Protein AF-A0A7T5UR48-F1 (afdb_monomer)

Radius of gyration: 39.38 Å; Cα contacts (8 Å, |Δi|>4): 75; chains: 1; bounding box: 78×82×91 Å

Sequence (176 aa):
MDGPKGINWESALEFYLTPDPEGRIPSYQDVADKFGVSKSEVGLRAKNENWLQRRRNLYDLAEETFVENRVELINQTIARHIKTWRTIQDLASNLLNKLDQSFTENGYRSWDVKELTFLAGILKTAIEGERTALGLPNTVSSANIQVPKQEVTLPPELIQEIDRLFEINSRPALVN

pLDDT: mean 80.57, std 14.14, range [37.41, 95.31]

Solvent-accessible surface area (backbone atoms only — not comparable to full-atom values): 10288 Å² total; per-residue (Å²): 140,83,77,83,73,86,76,64,61,65,63,47,48,51,49,47,65,42,58,47,100,86,64,52,68,48,48,59,56,56,46,13,69,75,71,76,49,54,46,67,57,46,50,53,50,34,61,76,70,38,45,68,58,55,44,48,53,51,50,54,50,51,49,52,51,50,51,50,53,48,52,49,52,51,52,55,49,38,53,50,49,37,52,50,24,50,51,51,39,52,53,44,51,54,50,49,53,53,51,52,53,46,35,75,74,70,49,87,54,81,66,53,58,54,52,50,52,51,43,52,50,52,43,51,52,25,51,46,49,32,32,53,58,72,72,42,80,85,66,86,70,80,67,84,75,75,69,75,84,72,80,76,79,71,54,70,68,59,52,52,53,50,52,50,54,49,54,64,70,65,52,73,81,78,88,125

Mean predicted aligned error: 16.23 Å

Nearest PDB structures (foldseek):
  8tsh-assembly1_F  TM=6.747E-01  e=8.344E+00  Caldimonas thermodepolymerans
  4biy-assembly2_C  TM=4.541E-01  e=4.677E+00  Escherichia coli K-12
  4biu-assembly1_D  TM=4.483E-01  e=8.841E+00  Escherichia coli K-12

Foldseek 3Di:
DDDDDDFPVVVLLVQQLDADPVRDHDDLVNSCVVRVHDSVVSVVVCVVVVSVVVSVVVVVVVVVVVVVVVVVVLVVVLVVQLVVLVVQLVVLVVVVVVLVVCCVVPNDDPVSVVSVVVSVVSNLVSVLSNCVSVVHDSDDDPPPPPVPPPPPPDDPVVVVVVVVVVVVVPPPPPDD

Secondary structure (DSSP, 8-state):
--PPP---HHHHHHHHHSPPTT-PPPPHHHHHHHHT--HHHHHHHHHHTTHHHHHHHHHHHHHHHHHHHHHHHHHHHHHHHHHHHHHHHHHHHHHHHHHHHHHHHH---HHHHHHHHHHHHHHHHHHHHHHHHTT--S-----------------HHHHHHHHHHHHHHHS-----

Structure (mmCIF, N/CA/C/O backbone):
data_AF-A0A7T5UR48-F1
#
_entry.id   AF-A0A7T5UR48-F1
#
loop_
_atom_site.group_PDB
_atom_site.id
_atom_site.type_symbol
_atom_site.label_atom_id
_atom_site.label_alt_id
_atom_site.label_comp_id
_atom_site.label_asym_id
_atom_site.label_entity_id
_atom_site.label_seq_id
_atom_site.pdbx_PDB_ins_code
_atom_site.Cartn_x
_atom_site.Cartn_y
_atom_site.Cartn_z
_atom_site.occupancy
_atom_site.B_iso_or_equiv
_atom_site.auth_seq_id
_atom_site.auth_comp_id
_atom_site.auth_asym_id
_atom_site.auth_atom_id
_atom_site.pdbx_PDB_model_num
ATOM 1 N N . MET A 1 1 ? -31.225 -19.777 49.720 1.00 38.78 1 MET A N 1
ATOM 2 C CA . MET A 1 1 ? -30.492 -18.647 49.120 1.00 38.78 1 MET A CA 1
ATOM 3 C C . MET A 1 1 ? -29.161 -19.200 48.674 1.00 38.78 1 MET A C 1
ATOM 5 O O . MET A 1 1 ? -28.299 -19.382 49.518 1.00 38.78 1 MET A O 1
ATOM 9 N N . ASP A 1 2 ? -29.050 -19.575 47.406 1.00 37.41 2 ASP A N 1
ATOM 10 C CA . ASP A 1 2 ? -27.810 -20.114 46.848 1.00 37.41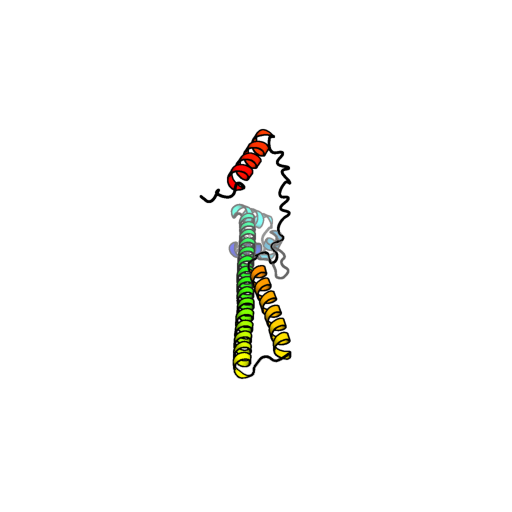 2 ASP A CA 1
ATOM 11 C C . ASP A 1 2 ? -27.372 -19.118 45.771 1.00 37.41 2 ASP A C 1
ATOM 13 O O . ASP A 1 2 ? -28.044 -18.963 44.751 1.00 37.41 2 ASP A O 1
ATOM 17 N N . GLY A 1 3 ? -26.371 -18.298 46.099 1.00 41.09 3 GLY A N 1
ATOM 18 C CA . GLY A 1 3 ? -25.884 -17.227 45.226 1.00 41.09 3 GLY A CA 1
ATOM 19 C C . GLY A 1 3 ? -25.122 -17.802 44.026 1.00 41.09 3 GLY A C 1
ATOM 20 O O . GLY A 1 3 ? -24.530 -18.876 44.154 1.00 41.09 3 GLY A O 1
ATOM 21 N N . PRO A 1 4 ? -25.113 -17.132 42.858 1.00 53.16 4 PRO A N 1
ATOM 22 C CA . PRO A 1 4 ? -24.430 -17.668 41.691 1.00 53.16 4 PRO A CA 1
ATOM 23 C C . PRO A 1 4 ? -22.933 -17.873 41.967 1.00 53.16 4 PRO A C 1
ATOM 25 O O . PRO A 1 4 ? -22.249 -17.003 42.509 1.00 53.16 4 PRO A O 1
ATOM 28 N N . LYS A 1 5 ? -22.450 -19.060 41.581 1.00 58.75 5 LYS A N 1
ATOM 29 C CA . LYS A 1 5 ? -21.043 -19.484 41.576 1.00 58.75 5 LYS A CA 1
ATOM 30 C C . LYS A 1 5 ? -20.167 -18.409 40.924 1.00 58.75 5 LYS A C 1
ATOM 32 O O . LYS A 1 5 ? -20.558 -17.845 39.908 1.00 58.75 5 LYS A O 1
ATOM 37 N N . GLY A 1 6 ? -18.992 -18.161 41.509 1.00 68.12 6 GLY A N 1
ATOM 38 C CA . GLY A 1 6 ? -18.065 -17.092 41.126 1.00 68.12 6 GLY A CA 1
ATOM 39 C C . GLY A 1 6 ? -17.928 -16.913 39.613 1.00 68.12 6 GLY A C 1
ATOM 40 O O . GLY A 1 6 ? -17.368 -17.764 38.926 1.00 68.12 6 GLY A O 1
ATOM 41 N N . ILE A 1 7 ? -18.463 -15.802 39.109 1.00 81.25 7 ILE A N 1
ATOM 42 C CA . ILE A 1 7 ? -18.374 -15.423 37.699 1.00 81.25 7 ILE A CA 1
ATOM 43 C C . ILE A 1 7 ? -16.918 -15.109 37.364 1.00 81.25 7 ILE A C 1
ATOM 45 O O . ILE A 1 7 ? -16.257 -14.349 38.078 1.00 81.25 7 ILE A O 1
ATOM 49 N N . ASN A 1 8 ? -16.433 -15.646 36.244 1.00 89.31 8 ASN A N 1
ATOM 50 C CA . ASN A 1 8 ? -15.173 -15.202 35.664 1.00 89.31 8 ASN A CA 1
ATOM 51 C C . ASN A 1 8 ? -15.397 -13.872 34.925 1.00 89.31 8 ASN A C 1
ATOM 53 O O . ASN A 1 8 ? -15.743 -13.838 33.743 1.00 89.31 8 ASN A O 1
ATOM 57 N N . TRP A 1 9 ? -15.227 -12.772 35.658 1.00 90.50 9 TRP A N 1
ATOM 58 C CA . TRP A 1 9 ? -15.400 -11.414 35.140 1.00 90.50 9 TRP A CA 1
ATOM 59 C C . TRP A 1 9 ? -14.387 -11.038 34.057 1.00 90.50 9 TRP A C 1
ATOM 61 O O . TRP A 1 9 ? -14.688 -10.189 33.223 1.00 90.50 9 TRP A O 1
ATOM 71 N N . GLU A 1 10 ? -13.225 -11.687 34.032 1.00 90.88 10 GLU A N 1
ATOM 72 C CA . GLU A 1 10 ? -12.211 -11.458 33.005 1.00 90.88 10 GLU A CA 1
ATOM 73 C C . GLU A 1 10 ? -12.662 -12.028 31.658 1.00 90.88 10 GLU A C 1
ATOM 75 O O . GLU A 1 10 ? -12.664 -11.313 30.658 1.00 90.88 10 GLU A O 1
ATOM 80 N N . SER A 1 11 ? -13.208 -13.247 31.649 1.00 91.31 11 SER A N 1
ATOM 81 C CA . SER A 1 11 ? -13.850 -13.813 30.454 1.00 91.31 11 SER A CA 1
ATOM 82 C C . SER A 1 11 ? -15.093 -13.026 30.018 1.00 91.31 11 SER A C 1
ATOM 84 O O . SER A 1 11 ? -15.404 -12.964 28.829 1.00 91.31 11 SER A O 1
ATOM 86 N N . ALA A 1 12 ? -15.820 -12.415 30.960 1.00 93.19 12 ALA A N 1
ATOM 87 C CA . ALA A 1 12 ? -16.964 -11.559 30.643 1.00 93.19 12 ALA A CA 1
ATOM 88 C C . ALA A 1 12 ? -16.536 -10.250 29.965 1.00 93.19 12 ALA A C 1
ATOM 90 O O . ALA A 1 12 ? -17.178 -9.821 29.003 1.00 93.19 12 ALA A O 1
ATOM 91 N N . LEU A 1 13 ? -15.435 -9.651 30.427 1.00 93.12 13 LEU A N 1
ATOM 92 C CA . LEU A 1 13 ? -14.818 -8.504 29.773 1.00 93.12 1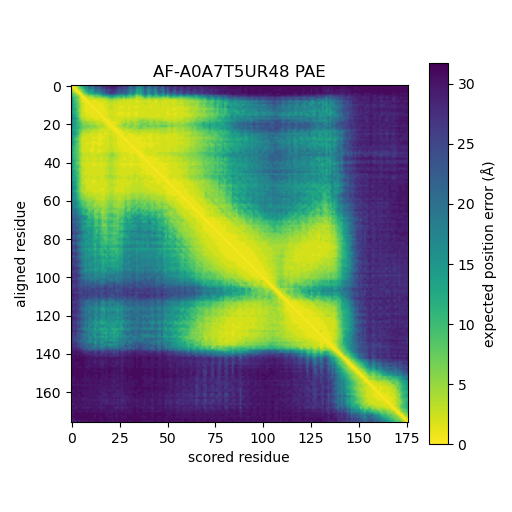3 LEU A CA 1
ATOM 93 C C . LEU A 1 13 ? -14.309 -8.881 28.378 1.00 93.12 13 LEU A C 1
ATOM 95 O O . LEU A 1 13 ? -14.628 -8.189 27.420 1.00 93.12 13 LEU A O 1
ATOM 99 N N . GLU A 1 14 ? -13.564 -9.976 28.243 1.00 92.69 14 GLU A N 1
ATOM 100 C CA . GLU A 1 14 ? -13.051 -10.444 26.950 1.00 92.69 14 GLU A CA 1
ATOM 101 C C . GLU A 1 14 ? -14.187 -10.649 25.941 1.00 92.69 14 GLU A C 1
ATOM 103 O O . GLU A 1 14 ? -14.136 -10.128 24.826 1.00 92.69 14 GLU A O 1
ATOM 108 N N . PHE A 1 15 ? -15.267 -11.314 26.359 1.00 94.00 15 PHE A N 1
ATOM 109 C CA . PHE A 1 15 ? -16.454 -11.465 25.526 1.00 94.00 15 PHE A CA 1
ATOM 110 C C . PHE A 1 15 ? -17.069 -10.113 25.150 1.00 94.00 15 PHE A C 1
ATOM 112 O O . PHE A 1 15 ? -17.394 -9.898 23.990 1.00 94.00 15 PHE A O 1
ATOM 119 N N . TYR A 1 16 ? -17.192 -9.178 26.095 1.00 94.25 16 TYR A N 1
ATOM 120 C CA . TYR A 1 16 ? -17.685 -7.831 25.812 1.00 94.25 16 TYR A CA 1
ATOM 121 C C . TYR A 1 16 ? -16.797 -7.083 24.803 1.00 94.25 16 TYR A C 1
ATOM 123 O O . TYR A 1 16 ? -17.302 -6.284 24.021 1.00 94.25 16 TYR A O 1
ATOM 131 N N . LEU A 1 17 ? -15.485 -7.297 24.798 1.00 92.38 17 LEU A N 1
ATOM 132 C CA . LEU A 1 17 ? -14.562 -6.587 23.907 1.00 92.38 17 LEU A CA 1
ATOM 133 C C . LEU A 1 17 ? -14.412 -7.238 22.526 1.00 92.38 17 LEU A C 1
ATOM 135 O O . LEU A 1 17 ? -13.890 -6.594 21.620 1.00 92.38 17 LEU A O 1
ATOM 139 N N . THR A 1 18 ? -14.884 -8.471 22.350 1.00 90.12 18 THR A N 1
ATOM 140 C CA . THR A 1 18 ? -14.649 -9.256 21.133 1.00 90.12 18 THR A CA 1
ATOM 141 C C . THR A 1 18 ? -15.872 -9.219 20.209 1.00 90.12 18 THR A C 1
ATOM 143 O O . THR A 1 18 ? -16.951 -9.644 20.629 1.00 90.12 18 THR A O 1
ATOM 146 N N . PRO A 1 19 ? -15.741 -8.729 18.960 1.00 87.56 19 PRO A N 1
ATOM 147 C CA . PRO A 1 19 ? -16.797 -8.837 17.958 1.00 87.56 19 PRO A CA 1
ATOM 148 C C . PRO A 1 19 ? -17.107 -10.301 17.637 1.00 87.56 19 PRO A C 1
ATOM 150 O O . PRO A 1 19 ? -16.212 -11.147 17.633 1.00 87.56 19 PRO A O 1
ATOM 153 N N . ASP A 1 20 ? -18.366 -10.604 17.340 1.00 86.31 20 ASP A N 1
ATOM 154 C CA . ASP A 1 20 ? -18.745 -11.919 16.825 1.00 86.31 20 ASP A CA 1
ATOM 155 C C . ASP A 1 20 ? -18.312 -12.099 15.345 1.00 86.31 20 ASP A C 1
ATOM 157 O O . ASP A 1 20 ? -17.800 -11.157 14.729 1.00 86.31 20 ASP A O 1
ATOM 161 N N . PRO A 1 21 ? -18.471 -13.297 14.745 1.00 81.06 21 PRO A N 1
ATOM 162 C CA . PRO A 1 21 ? -18.077 -13.545 13.353 1.00 81.06 21 PRO A CA 1
ATOM 163 C C . PRO A 1 21 ? -18.771 -12.646 12.319 1.00 81.06 21 PRO A C 1
ATOM 165 O O . PRO A 1 21 ? -18.288 -12.518 11.196 1.00 81.06 21 PRO A O 1
ATOM 168 N N . GLU A 1 22 ? -19.895 -12.031 12.686 1.00 84.31 22 GLU A N 1
ATOM 169 C CA . GLU A 1 22 ? -20.673 -11.111 11.854 1.00 84.31 22 GLU A CA 1
ATOM 170 C C . GLU A 1 22 ? -20.273 -9.643 12.106 1.00 84.31 22 GLU A C 1
ATOM 172 O O . GLU A 1 22 ? -20.807 -8.725 11.483 1.00 84.31 22 GLU A O 1
ATOM 177 N N . GLY A 1 23 ? -19.301 -9.410 12.995 1.00 79.75 23 GLY A N 1
ATOM 178 C CA . GLY A 1 23 ? -18.784 -8.094 13.356 1.00 79.75 23 GLY A CA 1
ATOM 179 C C . GLY A 1 23 ? -19.659 -7.337 14.354 1.00 79.75 23 GLY A C 1
ATOM 180 O O . GLY A 1 23 ? -19.398 -6.161 14.626 1.00 79.75 23 GLY A O 1
ATOM 181 N N . ARG A 1 24 ? -20.691 -7.968 14.927 1.00 89.31 24 ARG A N 1
ATOM 182 C CA . ARG A 1 24 ? -21.530 -7.339 15.946 1.00 89.31 24 ARG A CA 1
ATOM 183 C C . ARG A 1 24 ? -20.792 -7.327 17.281 1.00 89.31 24 ARG A C 1
ATOM 185 O O . ARG A 1 24 ? -20.187 -8.299 17.727 1.00 89.31 24 ARG A O 1
ATOM 192 N N . ILE A 1 25 ? -20.891 -6.183 17.949 1.00 88.81 25 ILE A N 1
ATOM 193 C CA . ILE A 1 25 ? -20.284 -5.954 19.255 1.00 88.81 25 ILE A CA 1
ATOM 194 C C . ILE A 1 25 ? -21.277 -6.378 20.349 1.00 88.81 25 ILE A C 1
ATOM 196 O O . ILE A 1 25 ? -22.404 -5.865 20.367 1.00 88.81 25 ILE A O 1
ATOM 200 N N . PRO A 1 26 ? -20.883 -7.247 21.296 1.00 93.25 26 PRO A N 1
ATOM 201 C CA . PRO A 1 26 ? -21.763 -7.670 22.380 1.00 93.25 26 PRO A CA 1
ATOM 202 C C . PRO A 1 26 ? -22.202 -6.508 23.280 1.00 93.25 26 PRO A C 1
ATOM 204 O O . PRO A 1 26 ? -21.432 -5.612 23.632 1.00 93.25 26 PRO A O 1
ATOM 207 N N . SER A 1 27 ? -23.465 -6.509 23.685 1.00 94.31 27 SER A N 1
ATOM 208 C CA . SER A 1 27 ? -24.020 -5.569 24.658 1.00 94.31 27 SER A CA 1
ATOM 209 C C . SER A 1 27 ? -23.879 -6.103 26.088 1.00 94.31 27 SER A C 1
ATOM 211 O O . SER A 1 27 ? -23.601 -7.279 26.308 1.00 94.31 27 SER A O 1
ATOM 213 N N . TYR A 1 28 ? -24.141 -5.266 27.099 1.00 95.19 28 TYR A N 1
ATOM 214 C CA . TYR A 1 28 ? -24.231 -5.750 28.485 1.00 95.19 28 TYR A CA 1
ATOM 215 C C . TYR A 1 28 ? -25.336 -6.794 28.687 1.00 95.19 28 TYR A C 1
ATOM 217 O O . TYR A 1 28 ? -25.230 -7.598 29.607 1.00 95.19 28 TYR A O 1
ATOM 225 N N . GLN A 1 29 ? -26.382 -6.783 27.850 1.00 95.19 29 GLN A N 1
ATOM 226 C CA . GLN A 1 29 ? -27.411 -7.820 27.890 1.00 95.19 29 GLN A CA 1
ATOM 227 C C . GLN A 1 29 ? -26.849 -9.150 27.383 1.00 95.19 29 GLN A C 1
ATOM 229 O O . GLN A 1 29 ? -27.002 -10.158 28.055 1.00 95.19 29 GLN A O 1
ATOM 234 N N . ASP A 1 30 ? -26.102 -9.129 26.279 1.00 94.75 30 ASP A N 1
ATOM 235 C CA . ASP A 1 30 ? -25.486 -10.340 25.725 1.00 94.75 30 ASP A CA 1
ATOM 236 C C . ASP A 1 30 ? -24.484 -10.964 26.722 1.00 94.75 30 ASP A C 1
ATOM 238 O O . ASP A 1 30 ? -24.402 -12.183 26.863 1.00 94.75 30 ASP A O 1
ATOM 242 N N . VAL A 1 31 ? -23.743 -10.132 27.468 1.00 93.88 31 VAL A N 1
ATOM 243 C CA . VAL A 1 31 ? -22.868 -10.591 28.565 1.00 93.88 31 VAL A CA 1
ATOM 244 C C . VAL A 1 31 ? -23.693 -11.197 29.705 1.00 93.88 31 VAL A C 1
ATOM 246 O O . VAL A 1 31 ? -23.351 -12.259 30.218 1.00 93.88 31 VAL A O 1
ATOM 249 N N . ALA A 1 32 ? -24.782 -10.539 30.105 1.00 94.31 32 ALA A N 1
ATOM 250 C CA . ALA A 1 32 ? -25.657 -11.018 31.170 1.00 94.31 32 ALA A CA 1
ATOM 251 C C . ALA A 1 32 ? -26.247 -12.399 30.846 1.00 94.31 32 ALA A C 1
ATOM 253 O O . ALA A 1 32 ? -26.165 -13.313 31.669 1.00 94.31 32 ALA A O 1
ATOM 254 N N . ASP A 1 33 ? -26.734 -12.568 29.617 1.00 94.19 33 ASP A N 1
ATOM 255 C CA . ASP A 1 33 ? -27.318 -13.815 29.128 1.00 94.19 33 ASP A CA 1
ATOM 256 C C . ASP A 1 33 ? -26.271 -14.938 29.059 1.00 94.19 33 ASP A C 1
ATOM 258 O O . ASP A 1 33 ? -26.538 -16.065 29.473 1.00 94.19 33 ASP A O 1
ATOM 262 N N . LYS A 1 34 ? -25.046 -14.631 28.605 1.00 92.06 34 LYS A N 1
ATOM 263 C CA . LYS A 1 34 ? -23.964 -15.620 28.474 1.00 92.06 34 LYS A CA 1
ATOM 264 C C . LYS A 1 34 ? -23.417 -16.111 29.815 1.00 92.06 34 LYS A C 1
ATOM 266 O O . LYS A 1 34 ? -23.055 -17.279 29.932 1.00 92.06 34 LYS A O 1
ATOM 271 N N . PHE A 1 35 ? -23.326 -15.229 30.809 1.00 92.00 35 PHE A N 1
ATOM 272 C CA . PHE A 1 35 ? -22.720 -15.538 32.110 1.00 92.00 35 PHE A CA 1
ATOM 273 C C . PHE A 1 35 ? -23.751 -15.806 33.217 1.00 92.00 35 PHE A C 1
ATOM 275 O O . PHE A 1 35 ? -23.364 -16.092 34.348 1.00 92.00 35 PHE A O 1
ATOM 282 N N . GLY A 1 36 ? -25.049 -15.760 32.900 1.00 91.56 36 GLY A N 1
ATOM 283 C CA . GLY A 1 36 ? -26.127 -16.096 33.832 1.00 91.56 36 GLY A CA 1
ATOM 284 C C . GLY A 1 36 ? -26.287 -15.089 34.973 1.00 91.56 36 GLY A C 1
ATOM 285 O O . GLY A 1 36 ? -26.590 -15.477 36.100 1.00 91.56 36 GLY A O 1
ATOM 286 N N . VAL A 1 37 ? -26.059 -13.803 34.695 1.00 91.94 37 VAL A N 1
ATOM 287 C CA . VAL A 1 37 ? -26.104 -12.712 35.684 1.00 91.94 37 VAL A CA 1
ATOM 288 C C . VAL A 1 37 ? -27.118 -11.652 35.288 1.00 91.94 37 VAL A C 1
ATOM 290 O O . VAL A 1 37 ? -27.582 -11.605 34.153 1.00 91.94 37 VAL A O 1
ATOM 293 N N . SER A 1 38 ? -27.465 -10.756 36.211 1.00 93.31 38 SER A N 1
ATOM 294 C CA . SER A 1 38 ? -28.338 -9.635 35.860 1.00 93.31 38 SER A CA 1
ATOM 295 C C . SER A 1 38 ? -27.583 -8.567 35.057 1.00 93.31 38 SER A C 1
ATOM 297 O O . SER A 1 38 ? -26.429 -8.242 35.345 1.00 93.31 38 SER A O 1
ATOM 299 N N . LYS A 1 39 ? -28.261 -7.929 34.093 1.00 94.62 39 LYS A N 1
ATOM 300 C CA . LYS A 1 39 ? -27.718 -6.772 33.354 1.00 94.62 39 LYS A CA 1
ATOM 301 C C . LYS A 1 39 ? -27.255 -5.649 34.290 1.00 94.62 39 LYS A C 1
ATOM 303 O O . LYS A 1 39 ? -26.260 -4.985 34.010 1.00 94.62 39 LYS A O 1
ATOM 308 N N . SER A 1 40 ? -27.968 -5.434 35.395 1.00 94.25 40 SER A N 1
ATOM 309 C CA . SER A 1 40 ? -27.620 -4.427 36.404 1.00 94.25 40 SER A CA 1
ATOM 310 C C . SER A 1 40 ? -26.276 -4.721 37.069 1.00 94.25 40 SER A C 1
ATOM 312 O O . SER A 1 40 ? -25.491 -3.802 37.290 1.00 94.25 40 SER A O 1
ATOM 314 N N . GLU A 1 41 ? -25.985 -5.993 37.341 1.00 92.81 41 GLU A N 1
ATOM 315 C CA . GLU A 1 41 ? -24.721 -6.431 37.934 1.00 92.81 41 GLU A CA 1
ATOM 316 C C . GLU A 1 41 ? -23.551 -6.275 36.957 1.00 92.81 41 GLU A C 1
ATOM 318 O O . GLU A 1 41 ? -22.522 -5.704 37.323 1.00 92.81 41 GLU A O 1
ATOM 323 N N . VAL A 1 42 ? -23.746 -6.649 35.684 1.00 94.12 42 VAL A N 1
ATOM 324 C CA . VAL A 1 42 ? -22.781 -6.363 34.605 1.00 94.12 42 VAL A CA 1
ATOM 325 C C . VAL A 1 42 ? -22.544 -4.861 34.481 1.00 94.12 42 VAL A C 1
ATOM 327 O O . VAL A 1 42 ? -21.401 -4.428 34.400 1.00 94.12 42 VAL A O 1
ATOM 330 N N . GLY A 1 43 ? -23.601 -4.046 34.506 1.00 93.88 43 GLY A N 1
ATOM 331 C CA . GLY A 1 43 ? -23.496 -2.589 34.410 1.00 93.88 43 GLY A CA 1
ATOM 332 C C . GLY A 1 43 ? -22.723 -1.963 35.573 1.00 93.88 43 GLY A C 1
ATOM 333 O O . GLY A 1 43 ? -21.887 -1.084 35.354 1.00 93.88 43 GLY A O 1
ATOM 334 N N . LEU A 1 44 ? -22.956 -2.433 36.803 1.00 94.38 44 LEU A N 1
ATOM 335 C CA . LEU A 1 44 ? -22.215 -1.989 37.984 1.00 94.38 44 LEU A CA 1
ATOM 336 C C . LEU A 1 44 ? -20.731 -2.357 37.872 1.00 94.38 44 LEU A C 1
ATOM 338 O O . LEU A 1 44 ? -19.866 -1.510 38.103 1.00 94.38 44 LEU A O 1
ATOM 342 N N . ARG A 1 45 ? -20.434 -3.595 37.461 1.00 93.25 45 ARG A N 1
ATOM 343 C CA . ARG A 1 45 ? -19.059 -4.058 37.247 1.00 93.25 45 ARG A CA 1
ATOM 344 C C . ARG A 1 45 ? -18.364 -3.269 36.140 1.00 93.25 45 ARG A C 1
ATOM 346 O O . ARG A 1 45 ? -17.279 -2.737 36.359 1.00 93.25 45 ARG A O 1
ATOM 353 N N . ALA A 1 46 ? -19.024 -3.122 34.996 1.00 94.12 46 ALA A N 1
ATOM 354 C CA . ALA A 1 46 ? -18.526 -2.397 33.835 1.00 94.12 46 ALA A CA 1
ATOM 355 C C . ALA A 1 46 ? -18.223 -0.928 34.148 1.00 94.12 46 ALA A C 1
ATOM 357 O O . ALA A 1 46 ? -17.255 -0.375 33.623 1.00 94.12 46 ALA A O 1
ATOM 358 N N . LYS A 1 47 ? -19.020 -0.300 35.021 1.00 94.94 47 LYS A N 1
ATOM 359 C CA . LYS A 1 47 ? -18.761 1.054 35.519 1.00 94.94 47 LYS A CA 1
ATOM 360 C C . LYS A 1 47 ? -17.526 1.098 36.420 1.00 94.94 47 LYS A C 1
ATOM 362 O O . LYS A 1 47 ? -16.681 1.962 36.224 1.00 94.94 47 LYS A O 1
ATOM 367 N N . ASN A 1 48 ? -17.404 0.170 37.369 1.00 93.94 48 ASN A N 1
ATOM 368 C CA . ASN A 1 48 ? -16.273 0.129 38.303 1.00 93.94 48 ASN A CA 1
ATOM 369 C C . ASN A 1 48 ? -14.936 -0.161 37.600 1.00 93.94 48 ASN A C 1
ATOM 371 O O . ASN A 1 48 ? -13.902 0.366 37.996 1.00 93.94 48 ASN A O 1
ATOM 375 N N . GLU A 1 49 ? -14.957 -0.971 36.541 1.00 92.69 49 GLU A N 1
ATOM 376 C CA . GLU A 1 49 ? -13.764 -1.365 35.781 1.00 92.69 49 GLU A CA 1
ATOM 377 C C . GLU A 1 49 ? -13.569 -0.586 34.468 1.00 92.69 49 GLU A C 1
ATOM 379 O O . GLU A 1 49 ? -12.640 -0.865 33.705 1.00 92.69 49 GLU A O 1
ATOM 384 N N . ASN A 1 50 ? -14.424 0.404 34.197 1.00 95.06 50 ASN A N 1
ATOM 385 C CA . ASN A 1 50 ? -14.378 1.256 33.006 1.00 95.06 50 ASN A CA 1
ATOM 386 C C . ASN A 1 50 ? -14.378 0.483 31.672 1.00 95.06 50 ASN A C 1
ATOM 388 O O . ASN A 1 50 ? -13.641 0.821 30.743 1.00 95.06 50 ASN A O 1
ATOM 392 N N . TRP A 1 51 ? -15.227 -0.538 31.538 1.00 95.31 51 TRP A N 1
ATOM 393 C CA . TRP A 1 51 ? -15.276 -1.394 30.341 1.00 95.31 51 TRP A CA 1
ATOM 394 C C . TRP A 1 51 ? -15.522 -0.611 29.048 1.00 95.31 51 TRP A C 1
ATOM 396 O O . TRP A 1 51 ? -14.945 -0.926 28.011 1.00 95.31 51 TRP A O 1
ATOM 406 N N . LEU A 1 52 ? -16.344 0.442 29.101 1.00 93.06 52 LEU A N 1
ATOM 407 C CA . LEU A 1 52 ? -16.593 1.300 27.944 1.00 93.06 52 LEU A CA 1
ATOM 408 C C . LEU A 1 52 ? -15.323 2.025 27.477 1.00 93.06 52 LEU A C 1
ATOM 410 O O . LEU A 1 52 ? -15.090 2.112 26.275 1.00 93.06 52 LEU A O 1
ATOM 414 N N . GLN A 1 53 ? -14.500 2.515 28.408 1.00 92.62 53 GLN A N 1
ATOM 415 C CA . GLN A 1 53 ? -13.241 3.171 28.059 1.00 92.62 53 GLN A CA 1
ATOM 416 C C . GLN A 1 53 ? -12.245 2.163 27.488 1.00 92.62 53 GLN A C 1
ATOM 418 O O . GLN A 1 53 ? -11.629 2.437 26.467 1.00 92.62 53 GLN A O 1
ATOM 423 N N . ARG A 1 54 ? -12.139 0.970 28.087 1.00 91.94 54 ARG A N 1
ATOM 424 C CA . ARG A 1 54 ? -11.287 -0.109 27.557 1.00 91.94 54 ARG A CA 1
ATOM 425 C C . ARG A 1 54 ? -11.679 -0.499 26.134 1.00 91.94 54 ARG A C 1
ATOM 427 O O . ARG A 1 54 ? -10.811 -0.668 25.288 1.00 91.94 54 ARG A O 1
ATOM 434 N N . ARG A 1 55 ? -12.985 -0.580 25.862 1.00 91.44 55 ARG A N 1
ATOM 435 C CA . ARG A 1 55 ? -13.513 -0.822 24.518 1.00 91.44 55 ARG A CA 1
ATOM 436 C C . ARG A 1 55 ? -13.110 0.277 23.538 1.00 91.44 55 ARG A C 1
ATOM 438 O O . ARG A 1 55 ? -12.659 -0.046 22.451 1.00 91.44 55 ARG A O 1
ATOM 445 N N . ARG A 1 56 ? -13.264 1.551 23.912 1.00 89.81 56 ARG A N 1
ATOM 446 C CA . ARG A 1 56 ? -12.837 2.678 23.064 1.00 89.81 56 ARG A CA 1
ATOM 447 C C . ARG A 1 56 ? -11.346 2.601 22.753 1.00 89.81 56 ARG A C 1
ATOM 449 O O . ARG A 1 56 ? -10.999 2.560 21.588 1.00 89.81 56 ARG A O 1
ATOM 456 N N . ASN A 1 57 ? -10.511 2.420 23.774 1.00 90.12 57 ASN A N 1
ATOM 457 C CA . ASN A 1 57 ? -9.063 2.309 23.599 1.00 90.12 57 ASN A CA 1
ATOM 458 C C . ASN A 1 57 ? -8.664 1.161 22.656 1.00 90.12 57 ASN A C 1
ATOM 460 O O . ASN A 1 57 ? -7.708 1.298 21.905 1.00 90.12 57 ASN A O 1
ATOM 464 N N . LEU A 1 58 ? -9.373 0.027 22.696 1.00 87.81 58 LEU A N 1
ATOM 465 C CA . LEU A 1 58 ? -9.130 -1.073 21.760 1.00 87.81 58 LEU A CA 1
ATOM 466 C C . LEU A 1 58 ? -9.488 -0.706 20.321 1.00 87.81 58 LEU A C 1
ATOM 468 O O . LEU A 1 58 ? -8.757 -1.091 19.415 1.00 87.81 58 LEU A O 1
ATOM 472 N N . TYR A 1 59 ? -10.588 0.019 20.104 1.00 83.94 59 TYR A N 1
ATOM 473 C CA . TYR A 1 59 ? -10.938 0.502 18.769 1.00 83.94 59 TYR A CA 1
ATOM 474 C C . TYR A 1 59 ? -9.949 1.545 18.269 1.00 83.94 59 TYR A C 1
ATOM 476 O O . TYR A 1 59 ? -9.505 1.423 17.134 1.00 83.94 59 TYR A O 1
ATOM 484 N N . ASP A 1 60 ? -9.555 2.491 19.119 1.00 84.25 60 ASP A N 1
ATOM 485 C CA . ASP A 1 60 ? -8.568 3.514 18.776 1.00 84.25 60 ASP A CA 1
ATOM 486 C C . ASP A 1 60 ? -7.226 2.857 18.398 1.00 84.25 60 ASP A C 1
ATOM 488 O O . ASP A 1 60 ? -6.650 3.169 17.361 1.00 84.25 60 ASP A O 1
ATOM 492 N N . LEU A 1 61 ? -6.772 1.864 19.177 1.00 84.25 61 LEU A N 1
ATOM 493 C CA . LEU A 1 61 ? -5.553 1.101 18.885 1.00 84.25 61 LEU A CA 1
ATOM 494 C C . LEU A 1 61 ? -5.674 0.276 17.595 1.00 84.25 61 LEU A C 1
ATOM 496 O O . LEU A 1 61 ? -4.723 0.191 16.818 1.00 84.25 61 LEU A O 1
ATOM 500 N N . ALA A 1 62 ? -6.822 -0.364 17.364 1.00 79.25 62 ALA A N 1
ATOM 501 C CA . ALA A 1 62 ? -7.060 -1.135 16.148 1.00 79.25 62 ALA A CA 1
ATOM 502 C C . ALA A 1 62 ? -7.104 -0.230 14.908 1.00 79.25 62 ALA A C 1
ATOM 504 O O . ALA A 1 62 ? -6.585 -0.610 13.858 1.00 79.25 62 ALA A O 1
ATOM 505 N N . GLU A 1 63 ? -7.688 0.963 15.030 1.00 74.25 63 GLU A N 1
ATOM 506 C CA . GLU A 1 63 ? -7.702 1.985 13.987 1.00 74.25 63 GLU A CA 1
ATOM 507 C C . GLU A 1 63 ? -6.288 2.498 13.702 1.00 74.25 63 GLU A C 1
ATOM 509 O O . GLU A 1 63 ? -5.868 2.492 12.545 1.00 74.25 63 GLU A O 1
ATOM 514 N N . GLU A 1 64 ? -5.521 2.850 14.735 1.00 82.19 64 GLU A N 1
ATOM 515 C CA . GLU A 1 64 ? -4.119 3.264 14.615 1.00 82.19 64 GLU A CA 1
ATOM 516 C C . GLU A 1 64 ? -3.282 2.182 13.919 1.00 82.19 64 GLU A C 1
ATOM 518 O O . GLU A 1 64 ? -2.663 2.441 12.887 1.00 82.19 64 GLU A O 1
ATOM 523 N N . THR A 1 65 ? -3.372 0.936 14.389 1.00 79.38 65 THR A N 1
ATOM 524 C CA . THR A 1 65 ? -2.677 -0.216 13.792 1.00 79.38 65 THR A CA 1
ATOM 525 C C . THR A 1 65 ? -3.088 -0.428 12.331 1.00 79.38 65 THR A C 1
ATOM 527 O O . THR A 1 65 ? -2.263 -0.748 11.475 1.00 79.38 65 THR A O 1
ATOM 530 N N . PHE A 1 66 ? -4.372 -0.262 12.004 1.00 72.81 66 PHE A N 1
ATOM 531 C CA . PHE A 1 66 ? -4.857 -0.375 10.630 1.00 72.81 66 PHE A CA 1
ATOM 532 C C . PHE A 1 66 ? -4.298 0.734 9.730 1.00 72.81 66 PHE A C 1
ATOM 534 O O . PHE A 1 66 ? -3.904 0.461 8.592 1.00 72.81 66 PHE A O 1
ATOM 541 N N . VAL A 1 67 ? -4.243 1.971 10.229 1.00 76.00 67 VAL A N 1
ATOM 542 C CA . VAL A 1 67 ? -3.664 3.117 9.520 1.00 76.00 67 VAL A CA 1
ATOM 543 C C . VAL A 1 67 ? -2.168 2.909 9.293 1.00 76.00 67 VAL A C 1
ATOM 545 O O . VAL A 1 67 ? -1.711 3.056 8.158 1.00 76.00 67 VAL A O 1
ATOM 548 N N . GLU A 1 68 ? -1.419 2.502 10.317 1.00 79.31 68 GLU A N 1
ATOM 549 C CA . GLU A 1 68 ? 0.013 2.201 10.217 1.00 79.31 68 GLU A CA 1
ATOM 550 C C . GLU A 1 68 ? 0.290 1.093 9.195 1.00 79.31 68 GLU A C 1
ATOM 552 O O . GLU A 1 68 ? 1.069 1.293 8.260 1.00 79.31 68 GLU A O 1
ATOM 557 N N . ASN A 1 69 ? -0.428 -0.032 9.287 1.00 78.50 69 ASN A N 1
ATOM 558 C CA . ASN A 1 69 ? -0.317 -1.132 8.327 1.00 78.50 69 ASN A CA 1
ATOM 559 C C . ASN A 1 69 ? -0.642 -0.682 6.896 1.00 78.50 69 ASN A C 1
ATOM 561 O O . ASN A 1 69 ? -0.014 -1.130 5.932 1.00 78.50 69 ASN A O 1
ATOM 565 N N . ARG A 1 70 ? -1.616 0.223 6.724 1.00 71.81 70 ARG A N 1
ATOM 566 C CA . ARG A 1 70 ? -1.925 0.812 5.416 1.00 71.81 70 ARG A CA 1
ATOM 567 C C . ARG A 1 70 ? -0.774 1.653 4.883 1.00 71.81 70 ARG A C 1
ATOM 569 O O . ARG A 1 70 ? -0.446 1.525 3.705 1.00 71.81 70 ARG A O 1
ATOM 576 N N . VAL A 1 71 ? -0.181 2.507 5.714 1.00 80.12 71 VAL A N 1
ATOM 577 C CA . VAL A 1 71 ? 0.974 3.331 5.332 1.00 80.12 71 VAL A CA 1
ATOM 578 C C . VAL A 1 71 ? 2.150 2.440 4.939 1.00 80.12 71 VAL A C 1
ATOM 580 O O . VAL A 1 71 ? 2.770 2.667 3.898 1.00 80.12 71 VAL A O 1
ATOM 583 N N . GLU A 1 72 ? 2.418 1.384 5.704 1.00 83.62 72 GLU A N 1
ATOM 584 C CA . GLU A 1 72 ? 3.473 0.430 5.375 1.00 83.62 72 GLU A CA 1
ATOM 585 C C . GLU A 1 72 ? 3.206 -0.274 4.038 1.00 83.62 72 GLU A C 1
ATOM 587 O O . GLU A 1 72 ? 4.079 -0.299 3.168 1.00 83.62 72 GLU A O 1
ATOM 592 N N . LEU A 1 73 ? 1.988 -0.778 3.818 1.00 78.00 73 LEU A N 1
ATOM 593 C CA . LEU A 1 73 ? 1.614 -1.434 2.564 1.00 78.00 73 LEU A CA 1
ATOM 594 C C . LEU A 1 73 ? 1.754 -0.493 1.358 1.00 78.00 73 LEU A C 1
ATOM 596 O O . LEU A 1 73 ? 2.217 -0.911 0.291 1.00 78.00 73 LEU A O 1
ATOM 600 N N . ILE A 1 74 ? 1.381 0.779 1.522 1.00 75.44 74 ILE A N 1
ATOM 601 C CA . ILE A 1 74 ? 1.577 1.818 0.505 1.00 75.44 74 ILE A CA 1
ATOM 602 C C . ILE A 1 74 ? 3.071 1.979 0.210 1.00 75.44 74 ILE A C 1
ATOM 604 O O . ILE A 1 74 ? 3.467 1.896 -0.953 1.00 75.44 74 ILE A O 1
ATOM 608 N N . ASN A 1 75 ? 3.910 2.124 1.235 1.00 83.06 75 ASN A N 1
ATOM 609 C CA . ASN A 1 75 ? 5.355 2.288 1.072 1.00 83.06 75 ASN A CA 1
ATOM 610 C C . ASN A 1 75 ? 6.005 1.075 0.392 1.00 83.06 75 ASN A C 1
ATOM 612 O O . ASN A 1 75 ? 6.801 1.233 -0.536 1.00 83.06 75 ASN A O 1
ATOM 616 N N . GLN A 1 76 ? 5.627 -0.141 0.790 1.00 85.31 76 GLN A N 1
ATOM 617 C CA . GLN A 1 76 ? 6.093 -1.377 0.158 1.00 85.31 76 GLN A CA 1
ATOM 618 C C . GLN A 1 76 ? 5.667 -1.455 -1.318 1.00 85.31 76 GLN A C 1
ATOM 620 O O . GLN A 1 76 ? 6.446 -1.872 -2.181 1.00 85.31 76 GLN A O 1
ATOM 625 N N . THR A 1 77 ? 4.441 -1.026 -1.627 1.00 80.31 77 THR A N 1
ATOM 626 C CA . THR A 1 77 ? 3.918 -0.985 -3.000 1.00 80.31 77 THR A CA 1
ATOM 627 C C . THR A 1 77 ? 4.672 0.038 -3.848 1.00 80.31 77 THR A C 1
ATOM 629 O O . THR A 1 77 ? 5.118 -0.292 -4.948 1.00 80.31 77 THR A O 1
ATOM 632 N N . ILE A 1 78 ? 4.896 1.245 -3.321 1.00 83.31 78 ILE A N 1
ATOM 633 C CA . ILE A 1 78 ? 5.687 2.296 -3.974 1.00 83.31 78 ILE A CA 1
ATOM 634 C C . ILE A 1 78 ? 7.108 1.795 -4.255 1.00 83.31 78 ILE A C 1
ATOM 636 O O . ILE A 1 78 ? 7.579 1.894 -5.389 1.00 83.31 78 ILE A O 1
ATOM 640 N N . ALA A 1 79 ? 7.767 1.176 -3.273 1.00 89.19 79 ALA A N 1
ATOM 641 C CA . ALA A 1 79 ? 9.105 0.615 -3.444 1.00 89.19 79 ALA A CA 1
ATOM 642 C C . ALA A 1 79 ? 9.151 -0.448 -4.558 1.00 89.19 79 ALA A C 1
ATOM 644 O O . ALA A 1 79 ? 10.072 -0.460 -5.381 1.00 89.19 79 ALA A O 1
ATOM 645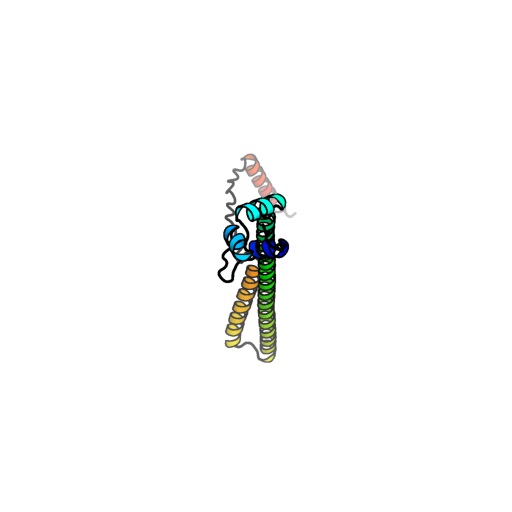 N N . ARG A 1 80 ? 8.133 -1.315 -4.636 1.00 88.75 80 ARG A N 1
ATOM 646 C CA . ARG A 1 80 ? 8.005 -2.316 -5.706 1.00 88.75 80 ARG A CA 1
ATOM 647 C C . ARG A 1 80 ? 7.815 -1.670 -7.078 1.00 88.75 80 ARG A C 1
ATOM 649 O O . ARG A 1 80 ? 8.448 -2.107 -8.041 1.00 88.75 80 ARG A O 1
ATOM 656 N N . HIS A 1 81 ? 6.975 -0.640 -7.179 1.00 84.06 81 HIS A N 1
ATOM 657 C CA . HIS A 1 81 ? 6.774 0.102 -8.425 1.00 84.06 81 HIS A CA 1
ATOM 658 C C . HIS A 1 81 ? 8.071 0.771 -8.884 1.00 84.06 81 HIS A C 1
ATOM 660 O O . HIS A 1 81 ? 8.485 0.550 -10.017 1.00 84.06 81 HIS A O 1
ATOM 666 N N . ILE A 1 82 ? 8.768 1.492 -7.998 1.00 91.25 82 ILE A N 1
ATOM 667 C CA . ILE A 1 82 ? 10.065 2.122 -8.302 1.00 91.25 82 ILE A CA 1
ATOM 668 C C . ILE A 1 82 ? 11.066 1.082 -8.815 1.00 91.25 82 ILE A C 1
ATOM 670 O O . ILE A 1 82 ? 11.689 1.279 -9.856 1.00 91.25 82 ILE A O 1
ATOM 674 N N . LYS A 1 83 ? 11.189 -0.063 -8.130 1.00 93.81 83 LYS A N 1
ATOM 675 C CA . LYS A 1 83 ? 12.079 -1.151 -8.560 1.00 93.81 83 LYS A CA 1
ATOM 676 C C . LYS A 1 83 ? 11.728 -1.666 -9.959 1.00 93.81 83 LYS A C 1
ATOM 678 O O . LYS A 1 83 ? 12.623 -1.916 -10.764 1.00 93.81 83 LYS A O 1
ATOM 683 N N . THR A 1 84 ? 10.438 -1.824 -10.244 1.00 90.88 84 THR A N 1
ATOM 684 C CA . THR A 1 84 ? 9.947 -2.285 -11.551 1.00 90.88 84 THR A CA 1
ATOM 685 C C . THR A 1 84 ? 10.311 -1.287 -12.646 1.00 90.88 84 THR A C 1
ATOM 687 O O . THR A 1 84 ? 10.885 -1.677 -13.659 1.00 90.88 84 THR A O 1
ATOM 690 N N . TRP A 1 85 ? 10.063 0.003 -12.416 1.00 94.00 85 TRP A N 1
ATOM 691 C CA . TRP A 1 85 ? 10.397 1.054 -13.374 1.00 94.00 85 TRP A CA 1
ATOM 692 C C . TRP A 1 85 ? 11.896 1.148 -13.648 1.00 94.00 85 TRP A C 1
ATOM 694 O O . TRP A 1 85 ? 12.289 1.219 -14.809 1.00 94.00 85 TRP A O 1
ATOM 704 N N . ARG A 1 86 ? 12.737 1.053 -12.612 1.00 92.31 86 ARG A N 1
ATOM 705 C CA . ARG A 1 86 ? 14.199 1.000 -12.776 1.00 92.31 86 ARG A CA 1
ATOM 706 C C . ARG A 1 86 ? 14.649 -0.220 -13.567 1.00 92.31 86 ARG A C 1
ATOM 708 O O . ARG A 1 86 ? 15.446 -0.091 -14.481 1.00 92.31 86 ARG A O 1
ATOM 715 N N . THR A 1 87 ? 14.055 -1.381 -13.297 1.00 94.06 87 THR A N 1
ATOM 716 C CA . THR A 1 87 ? 14.358 -2.609 -14.049 1.00 94.06 87 THR A CA 1
ATOM 717 C C . THR A 1 87 ? 14.022 -2.450 -15.535 1.00 94.06 87 THR A C 1
ATOM 719 O O . THR A 1 87 ? 14.779 -2.898 -16.392 1.00 94.06 87 THR A O 1
ATOM 722 N N . ILE A 1 88 ? 12.907 -1.789 -15.865 1.00 91.62 88 ILE A N 1
ATOM 723 C CA . ILE A 1 88 ? 12.547 -1.489 -17.259 1.00 91.62 88 ILE A CA 1
ATOM 724 C C . ILE A 1 88 ? 13.570 -0.534 -17.888 1.00 91.62 88 ILE A C 1
ATOM 726 O O . ILE A 1 88 ? 13.987 -0.768 -19.022 1.00 91.62 88 ILE A O 1
ATOM 730 N N . GLN A 1 89 ? 14.002 0.503 -17.162 1.00 91.88 89 GLN A N 1
ATOM 731 C CA . GLN A 1 89 ? 15.043 1.425 -17.631 1.00 91.88 89 GLN A CA 1
ATOM 732 C C . GLN A 1 89 ? 16.372 0.699 -17.893 1.00 91.88 89 GLN A C 1
ATOM 734 O O . GLN A 1 89 ? 16.978 0.900 -18.946 1.00 91.88 89 GLN A O 1
ATOM 739 N N . ASP A 1 90 ? 16.789 -0.198 -16.997 1.00 92.94 90 ASP A N 1
ATOM 740 C CA . ASP A 1 90 ? 18.003 -1.008 -17.153 1.00 92.94 90 ASP A CA 1
ATOM 741 C C . ASP A 1 90 ? 17.913 -1.934 -18.374 1.00 92.94 90 ASP A C 1
ATOM 743 O O . ASP A 1 90 ? 18.841 -2.018 -19.179 1.00 92.94 90 ASP A O 1
ATOM 747 N N . LEU A 1 91 ? 16.777 -2.618 -18.555 1.00 92.12 91 LEU A N 1
ATOM 748 C CA . LEU A 1 91 ? 16.545 -3.490 -19.709 1.00 92.12 91 LEU A CA 1
ATOM 749 C C . LEU A 1 91 ? 16.566 -2.705 -21.023 1.00 92.12 91 LEU A C 1
ATOM 751 O O . LEU A 1 91 ? 17.220 -3.132 -21.974 1.00 92.12 91 LEU A O 1
ATOM 755 N N . ALA A 1 92 ? 15.894 -1.555 -21.073 1.00 90.75 92 ALA A N 1
ATOM 756 C CA . ALA A 1 92 ? 15.892 -0.698 -22.251 1.00 90.75 92 ALA A CA 1
ATOM 757 C C . ALA A 1 92 ? 17.295 -0.148 -22.558 1.00 90.75 92 ALA A C 1
ATOM 759 O O . ALA A 1 92 ? 17.694 -0.127 -23.720 1.00 90.75 92 ALA A O 1
ATOM 760 N N . SER A 1 93 ? 18.075 0.206 -21.533 1.00 88.25 93 SER A N 1
ATOM 761 C CA . SER A 1 93 ? 19.466 0.658 -21.684 1.00 88.25 93 SER A CA 1
ATOM 762 C C . SER A 1 93 ? 20.375 -0.458 -22.210 1.00 88.25 93 SER A C 1
ATOM 764 O O . SER A 1 93 ? 21.184 -0.241 -23.107 1.00 88.25 93 SER A O 1
ATOM 766 N N . ASN A 1 94 ? 20.201 -1.689 -21.723 1.00 91.12 94 ASN A N 1
ATOM 767 C CA . ASN A 1 94 ? 20.930 -2.852 -22.231 1.00 91.12 94 ASN A CA 1
ATOM 768 C C . ASN A 1 94 ? 20.583 -3.168 -23.691 1.00 91.12 94 ASN A C 1
ATOM 770 O O . ASN A 1 94 ? 21.464 -3.541 -24.466 1.00 91.12 94 ASN A O 1
ATOM 774 N N . LEU A 1 95 ? 19.311 -3.032 -24.077 1.00 88.69 95 LEU A N 1
ATOM 775 C CA . LEU A 1 95 ? 18.893 -3.175 -25.472 1.00 88.69 95 LEU A CA 1
ATOM 776 C C . LEU A 1 95 ? 19.486 -2.067 -26.345 1.00 88.69 95 LEU A C 1
ATOM 778 O O . LEU A 1 95 ? 19.970 -2.368 -27.432 1.00 88.69 95 LEU A O 1
ATOM 782 N N . LEU A 1 96 ? 19.521 -0.828 -25.850 1.00 88.25 96 LEU A N 1
ATOM 783 C CA . LEU A 1 96 ? 20.144 0.296 -26.544 1.00 88.25 96 LEU A CA 1
ATOM 784 C C . LEU A 1 96 ? 21.642 0.054 -26.789 1.00 88.25 96 LEU A C 1
ATOM 786 O O . LEU A 1 96 ? 22.106 0.251 -27.905 1.00 88.25 96 LEU A O 1
ATOM 790 N N . ASN A 1 97 ? 22.374 -0.460 -25.797 1.00 87.69 97 ASN A N 1
ATOM 791 C CA . ASN A 1 97 ? 23.796 -0.797 -25.946 1.00 87.69 97 ASN A CA 1
ATOM 792 C C . ASN A 1 97 ? 24.033 -1.895 -26.997 1.00 87.69 97 ASN A C 1
ATOM 794 O O . ASN A 1 97 ? 24.978 -1.818 -27.777 1.00 87.69 97 ASN A O 1
ATOM 798 N N . LYS A 1 98 ? 23.170 -2.920 -27.047 1.00 87.25 98 LYS A N 1
ATOM 799 C CA . LYS A 1 98 ? 23.249 -3.967 -28.084 1.00 87.25 98 LYS A CA 1
ATOM 800 C C . LYS A 1 98 ? 22.976 -3.409 -29.477 1.00 87.25 98 LYS A C 1
ATOM 802 O O . LYS A 1 98 ? 23.609 -3.828 -30.443 1.00 87.25 98 LYS A O 1
ATOM 807 N N . LEU A 1 99 ? 22.026 -2.485 -29.568 1.00 86.12 99 LEU A N 1
ATOM 808 C CA . LEU A 1 99 ? 21.683 -1.804 -30.806 1.00 86.12 99 LEU A CA 1
ATOM 809 C C . LEU A 1 99 ? 22.867 -0.962 -31.311 1.00 86.12 99 LEU A C 1
ATOM 811 O O . LEU A 1 99 ? 23.253 -1.078 -32.469 1.00 86.12 99 LEU A O 1
ATOM 815 N N . ASP A 1 100 ? 23.496 -0.200 -30.415 1.00 84.38 100 ASP A N 1
ATOM 816 C CA . ASP A 1 100 ? 24.680 0.619 -30.698 1.00 84.38 100 ASP A CA 1
ATOM 817 C C . ASP A 1 100 ? 25.883 -0.223 -31.161 1.00 84.38 100 ASP A C 1
ATOM 819 O O . ASP A 1 100 ? 26.544 0.087 -32.158 1.00 84.38 100 ASP A O 1
ATOM 823 N N . GLN A 1 101 ? 26.113 -1.366 -30.508 1.00 84.06 101 GLN A N 1
ATOM 824 C CA . GLN A 1 101 ? 27.130 -2.319 -30.945 1.00 84.06 101 GLN A CA 1
ATOM 825 C C . GLN A 1 101 ? 26.830 -2.858 -32.354 1.00 84.06 101 GLN A C 1
ATOM 827 O O . GLN A 1 101 ? 27.713 -2.882 -33.212 1.00 84.06 101 GLN A O 1
ATOM 832 N N . SER A 1 102 ? 25.573 -3.222 -32.630 1.00 81.75 102 SER A N 1
ATOM 833 C CA . SER A 1 102 ? 25.150 -3.667 -33.962 1.00 81.75 102 SER A CA 1
ATOM 834 C C . SER A 1 102 ? 25.364 -2.588 -35.031 1.00 81.75 102 SER A C 1
ATOM 836 O O . SER A 1 102 ? 25.753 -2.924 -36.151 1.00 81.75 102 SER A O 1
ATOM 838 N N . PHE A 1 103 ? 25.166 -1.304 -34.710 1.00 82.06 103 PHE A N 1
ATOM 839 C CA . PHE A 1 103 ? 25.442 -0.199 -35.640 1.00 82.06 103 PHE A CA 1
ATOM 840 C C . PHE A 1 103 ? 26.918 -0.094 -35.979 1.00 82.06 103 PHE A C 1
ATOM 842 O O . PHE A 1 103 ? 27.272 0.093 -37.143 1.00 82.06 103 PHE A O 1
ATOM 849 N N . THR A 1 104 ? 27.764 -0.230 -34.960 1.00 80.06 104 THR A N 1
ATOM 850 C CA . THR A 1 104 ? 29.218 -0.169 -35.106 1.00 80.06 104 THR A CA 1
ATOM 851 C C . THR A 1 104 ? 29.730 -1.303 -35.998 1.00 80.06 104 THR A C 1
ATOM 853 O O . THR A 1 104 ? 30.626 -1.089 -36.810 1.00 80.06 104 THR A O 1
ATOM 856 N N . GLU A 1 105 ? 29.134 -2.494 -35.894 1.00 82.81 105 GLU A N 1
ATOM 857 C CA . GLU A 1 105 ? 29.549 -3.684 -36.647 1.00 82.81 105 GLU A CA 1
ATOM 858 C C . GLU A 1 105 ? 28.945 -3.763 -38.063 1.00 82.81 105 GLU A C 1
ATOM 860 O O . GLU A 1 105 ? 29.636 -4.143 -39.007 1.00 82.81 105 GLU A O 1
ATOM 865 N N . ASN A 1 106 ? 27.664 -3.415 -38.235 1.00 81.75 106 ASN A N 1
ATOM 866 C CA . ASN A 1 106 ? 26.900 -3.702 -39.460 1.00 81.75 106 ASN A CA 1
ATOM 867 C C . ASN A 1 106 ? 26.468 -2.460 -40.256 1.00 81.75 106 ASN A C 1
ATOM 869 O O . ASN A 1 106 ? 25.860 -2.607 -41.325 1.00 81.75 106 ASN A O 1
ATOM 873 N N . GLY A 1 107 ? 26.759 -1.258 -39.751 1.00 74.06 107 GLY A N 1
ATOM 874 C CA . GLY A 1 107 ? 26.264 -0.000 -40.300 1.00 74.06 107 GLY A CA 1
ATOM 875 C C . GLY A 1 107 ? 24.766 0.219 -40.054 1.00 74.06 107 GLY A C 1
ATOM 876 O O . GLY A 1 107 ? 24.027 -0.686 -39.670 1.00 74.06 107 GLY A O 1
ATOM 877 N N . TYR A 1 108 ? 24.313 1.451 -40.282 1.00 77.19 108 TYR A N 1
ATOM 878 C CA . TYR A 1 108 ? 22.951 1.884 -39.968 1.00 77.19 108 TYR A CA 1
ATOM 879 C C . TYR A 1 108 ? 21.914 1.342 -40.965 1.00 77.19 108 TYR A C 1
ATOM 881 O O . TYR A 1 108 ? 22.065 1.502 -42.180 1.00 77.19 108 TYR A O 1
ATOM 889 N N . ARG A 1 109 ? 20.828 0.745 -40.467 1.00 75.06 109 ARG A N 1
ATOM 890 C CA . ARG A 1 109 ? 19.695 0.226 -41.251 1.00 75.06 109 ARG A CA 1
ATOM 891 C C . ARG A 1 109 ? 18.393 0.947 -40.886 1.00 75.06 109 ARG A C 1
ATOM 893 O O . ARG A 1 109 ? 18.254 1.579 -39.849 1.00 75.06 109 ARG A O 1
ATOM 900 N N . SER A 1 110 ? 17.384 0.878 -41.752 1.00 68.19 110 SER A N 1
ATOM 901 C CA . SER A 1 110 ? 16.122 1.613 -41.547 1.00 68.19 110 SER A CA 1
ATOM 902 C C . SER A 1 110 ? 15.233 1.044 -40.431 1.00 68.19 110 SER A C 1
ATOM 904 O O . SER A 1 110 ? 14.425 1.778 -39.859 1.00 68.19 110 SER A O 1
ATOM 906 N N . TRP A 1 111 ? 15.360 -0.247 -40.105 1.00 69.50 111 TRP A N 1
ATOM 907 C CA . TRP A 1 111 ? 14.666 -0.858 -38.963 1.00 69.50 111 TRP A CA 1
ATOM 908 C C . TRP A 1 111 ? 15.241 -0.403 -37.617 1.00 69.50 111 TRP A C 1
ATOM 910 O O . TRP A 1 111 ? 14.492 -0.293 -36.649 1.00 69.50 111 TRP A O 1
ATOM 920 N N . ASP A 1 112 ? 16.508 -0.004 -37.596 1.00 75.06 112 ASP A N 1
ATOM 921 C CA . ASP A 1 112 ? 17.200 0.492 -36.411 1.00 75.06 112 ASP A CA 1
ATOM 922 C C . ASP A 1 112 ? 16.585 1.798 -35.870 1.00 75.06 112 ASP A C 1
ATOM 924 O O . ASP A 1 112 ? 16.460 1.990 -34.662 1.00 75.06 112 ASP A O 1
ATOM 928 N N . VAL A 1 113 ? 16.108 2.682 -36.758 1.00 76.94 113 VAL A N 1
ATOM 929 C CA . VAL A 1 113 ? 15.392 3.923 -36.387 1.00 76.94 113 VAL A CA 1
ATOM 930 C C . VAL A 1 113 ? 14.083 3.607 -35.658 1.00 76.94 113 VAL A C 1
ATOM 932 O O . VAL A 1 113 ? 13.698 4.299 -34.708 1.00 76.94 113 VAL A O 1
ATOM 935 N N . LYS A 1 114 ? 13.372 2.564 -36.107 1.00 83.19 114 LYS A N 1
ATOM 936 C CA . LYS A 1 114 ? 12.106 2.141 -35.494 1.00 83.19 114 LYS A CA 1
ATOM 937 C C . 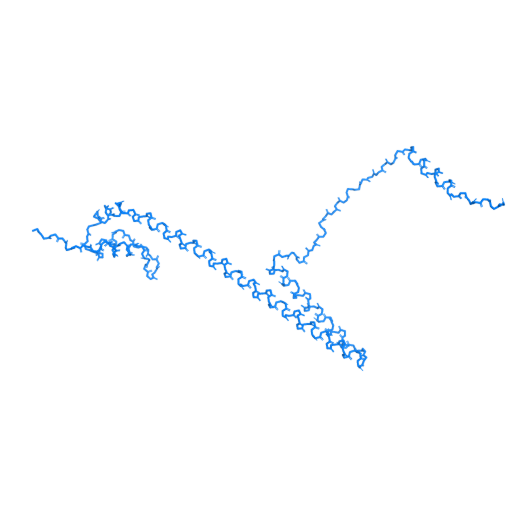LYS A 1 114 ? 12.356 1.555 -34.109 1.00 83.19 114 LYS A C 1
ATOM 939 O O . LYS A 1 114 ? 11.635 1.904 -33.177 1.00 83.19 114 LYS A O 1
ATOM 944 N N . GLU A 1 115 ? 13.389 0.727 -33.970 1.00 82.25 115 GLU A N 1
ATOM 945 C CA . GLU A 1 115 ? 13.795 0.151 -32.685 1.00 82.25 115 GLU A CA 1
ATOM 946 C C . GLU A 1 115 ? 14.264 1.230 -31.700 1.00 82.25 115 GLU A C 1
ATOM 948 O O . GLU A 1 115 ? 13.812 1.235 -30.556 1.00 82.25 115 GLU A O 1
ATOM 953 N N . LEU A 1 116 ? 15.046 2.220 -32.148 1.00 84.06 116 LEU A N 1
ATOM 954 C CA . LEU A 1 116 ? 15.417 3.391 -31.340 1.00 84.06 116 LEU A CA 1
ATOM 955 C C . LEU A 1 116 ? 14.200 4.177 -30.852 1.00 84.06 116 LEU A C 1
ATOM 957 O O . LEU A 1 116 ? 14.111 4.520 -29.675 1.00 84.06 116 LEU A O 1
ATOM 961 N N . THR A 1 117 ? 13.250 4.460 -31.745 1.00 86.50 117 THR A N 1
ATOM 962 C CA . THR A 1 117 ? 12.041 5.225 -31.400 1.00 86.50 117 THR A CA 1
ATOM 963 C C . THR A 1 117 ? 11.188 4.468 -30.382 1.00 86.50 117 THR A C 1
ATOM 965 O O . THR A 1 117 ? 10.667 5.056 -29.434 1.00 86.50 117 THR A O 1
ATOM 968 N N . PHE A 1 118 ? 11.079 3.149 -30.547 1.00 88.62 118 PHE A N 1
ATOM 969 C CA . PHE A 1 118 ? 10.377 2.282 -29.612 1.00 88.62 118 PHE A CA 1
ATOM 970 C C . PHE A 1 118 ? 11.062 2.243 -28.237 1.00 88.62 118 PHE A C 1
ATOM 972 O O . PHE A 1 118 ? 10.397 2.447 -27.220 1.00 88.62 118 PHE A O 1
ATOM 979 N N . LEU A 1 119 ? 12.388 2.068 -28.193 1.00 88.94 119 LEU A N 1
ATOM 980 C CA . LEU A 1 119 ? 13.172 2.085 -26.952 1.00 88.94 119 LEU A CA 1
ATOM 981 C C . LEU A 1 119 ? 13.097 3.441 -26.238 1.00 88.94 119 LEU A C 1
ATOM 983 O O . LEU A 1 119 ? 12.916 3.481 -25.022 1.00 88.94 119 LEU A O 1
ATOM 987 N N . ALA A 1 120 ? 13.165 4.547 -26.982 1.00 87.50 120 ALA A N 1
ATOM 988 C CA . ALA A 1 120 ? 12.985 5.890 -26.437 1.00 87.50 120 ALA A CA 1
ATOM 989 C C . ALA A 1 120 ? 11.588 6.071 -25.818 1.00 87.50 120 ALA A C 1
ATOM 991 O O . ALA A 1 120 ? 11.458 6.673 -24.751 1.00 87.50 120 ALA A O 1
ATOM 992 N N . GLY A 1 121 ? 10.549 5.502 -26.442 1.00 89.94 121 GLY A N 1
ATOM 993 C CA . GLY A 1 121 ? 9.196 5.457 -25.887 1.00 89.94 121 GLY A CA 1
ATOM 994 C C . GLY A 1 121 ? 9.125 4.684 -24.568 1.00 89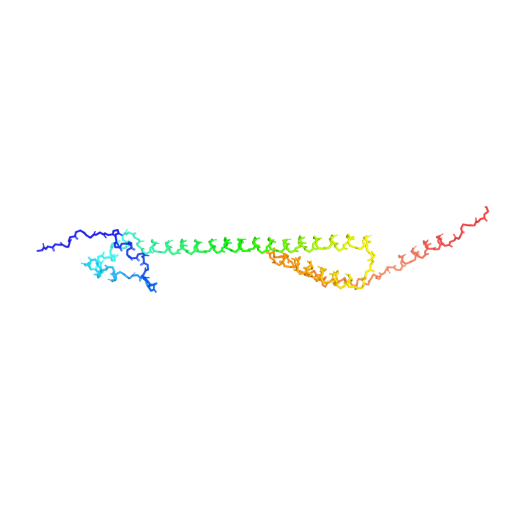.94 121 GLY A C 1
ATOM 995 O O . GLY A 1 121 ? 8.596 5.206 -23.588 1.00 89.94 121 GLY A O 1
ATOM 996 N N . ILE A 1 122 ? 9.717 3.485 -24.514 1.00 90.12 122 ILE A N 1
ATOM 997 C CA . ILE A 1 122 ? 9.785 2.668 -23.289 1.00 90.12 122 ILE A CA 1
ATOM 998 C C . ILE A 1 122 ? 10.501 3.422 -22.166 1.00 90.12 122 ILE A C 1
ATOM 1000 O O . ILE A 1 122 ? 9.981 3.490 -21.054 1.00 90.12 122 ILE A O 1
ATOM 1004 N N . LEU A 1 123 ? 11.671 4.006 -22.449 1.00 90.19 123 LEU A N 1
ATOM 1005 C CA . LEU A 1 123 ? 12.447 4.764 -21.465 1.00 90.19 123 LEU A CA 1
ATOM 1006 C C . LEU A 1 123 ? 11.661 5.960 -20.934 1.00 90.19 123 LEU A C 1
ATOM 1008 O O . LEU A 1 123 ? 11.583 6.148 -19.722 1.00 90.19 123 LEU A O 1
ATOM 1012 N N . LYS A 1 124 ? 11.025 6.731 -21.823 1.00 91.06 124 LYS A N 1
ATOM 1013 C CA . LYS A 1 124 ? 10.176 7.858 -21.431 1.00 91.06 124 LYS A CA 1
ATOM 1014 C C . LYS A 1 124 ? 9.062 7.409 -20.484 1.00 91.06 124 LYS A C 1
ATOM 1016 O O . LYS A 1 124 ? 8.928 7.971 -19.401 1.00 91.06 124 LYS A O 1
ATOM 1021 N N . THR A 1 125 ? 8.305 6.375 -20.856 1.00 91.50 125 THR A N 1
ATOM 1022 C CA . THR A 1 125 ? 7.216 5.849 -20.020 1.00 91.50 125 THR A CA 1
ATOM 1023 C C . THR A 1 125 ? 7.729 5.305 -18.689 1.00 91.50 125 THR A C 1
ATOM 1025 O O . THR A 1 125 ? 7.092 5.517 -17.661 1.00 91.50 125 THR A O 1
ATOM 1028 N N . ALA A 1 126 ? 8.886 4.641 -18.673 1.00 90.31 126 ALA A N 1
ATOM 1029 C CA . ALA A 1 126 ? 9.459 4.108 -17.443 1.00 90.31 126 ALA A CA 1
ATOM 1030 C C . ALA A 1 126 ? 9.924 5.213 -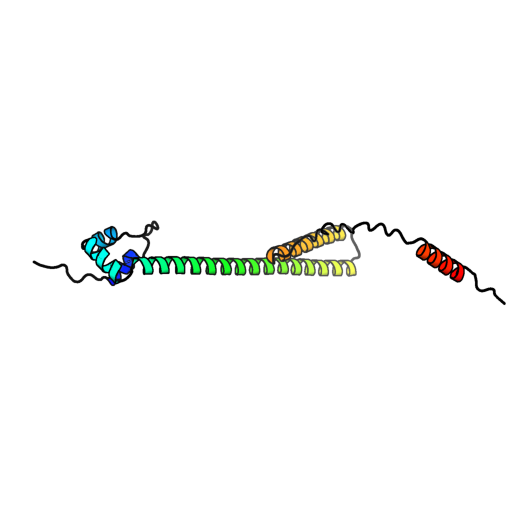16.480 1.00 90.31 126 ALA A C 1
ATOM 1032 O O . ALA A 1 126 ? 9.695 5.108 -15.275 1.00 90.31 126 ALA A O 1
ATOM 1033 N N . ILE A 1 127 ? 10.514 6.290 -17.006 1.00 87.00 127 ILE A N 1
ATOM 1034 C CA . ILE A 1 127 ? 10.905 7.471 -16.225 1.00 87.00 127 ILE A CA 1
ATOM 1035 C C . ILE A 1 127 ? 9.663 8.185 -15.677 1.00 87.00 127 ILE A C 1
ATOM 1037 O O . ILE A 1 127 ? 9.612 8.506 -14.492 1.00 87.00 127 ILE A O 1
ATOM 1041 N N . GLU A 1 128 ? 8.638 8.409 -16.503 1.00 89.06 128 GLU A N 1
ATOM 1042 C CA . GLU A 1 128 ? 7.362 8.997 -16.064 1.00 89.06 128 GLU A CA 1
ATOM 1043 C C . GLU A 1 128 ? 6.670 8.119 -15.006 1.00 89.06 128 GLU A C 1
ATOM 1045 O O . GLU A 1 128 ? 6.118 8.623 -14.026 1.00 89.06 128 GLU A O 1
ATOM 1050 N N . GLY A 1 129 ? 6.750 6.796 -15.150 1.00 85.81 129 GLY A N 1
ATOM 1051 C CA . GLY A 1 129 ? 6.262 5.831 -14.170 1.00 85.81 129 GLY A CA 1
ATOM 1052 C C . GLY A 1 129 ? 6.986 5.924 -12.823 1.00 85.81 129 GLY A C 1
ATOM 1053 O O . GLY A 1 129 ? 6.330 5.991 -11.780 1.00 85.81 129 GLY A O 1
ATOM 1054 N N . GLU A 1 130 ? 8.323 5.988 -12.826 1.00 88.38 130 GLU A N 1
ATOM 1055 C CA . GLU A 1 130 ? 9.1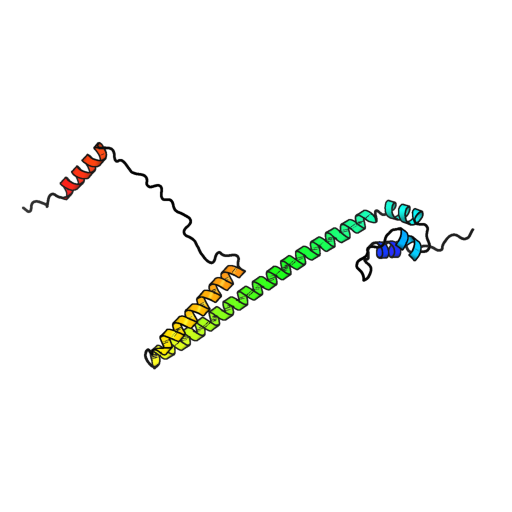23 6.171 -11.605 1.00 88.38 130 GLU A CA 1
ATOM 1056 C C . GLU A 1 130 ? 8.802 7.507 -10.928 1.00 88.38 130 GLU A C 1
ATOM 1058 O O . GLU A 1 130 ? 8.553 7.546 -9.723 1.00 88.38 130 GLU A O 1
ATOM 1063 N N . ARG A 1 131 ? 8.739 8.595 -11.702 1.00 86.62 131 ARG A N 1
ATOM 1064 C CA . ARG A 1 131 ? 8.379 9.928 -11.200 1.00 86.62 131 ARG A CA 1
ATOM 1065 C C . ARG A 1 131 ? 7.000 9.933 -10.555 1.00 86.62 131 ARG A C 1
ATOM 1067 O O . ARG A 1 131 ? 6.861 10.438 -9.446 1.00 86.62 131 ARG A O 1
ATOM 1074 N N . THR A 1 132 ? 6.018 9.304 -11.195 1.00 86.88 132 THR A N 1
ATOM 1075 C CA . THR A 1 132 ? 4.660 9.165 -10.649 1.00 86.88 132 THR A CA 1
ATOM 1076 C C . THR A 1 132 ? 4.666 8.396 -9.329 1.00 86.88 132 THR A C 1
ATOM 1078 O O . THR A 1 132 ? 4.026 8.821 -8.372 1.00 86.88 132 THR A O 1
ATOM 1081 N N . ALA A 1 133 ? 5.422 7.295 -9.243 1.00 83.06 133 ALA A N 1
ATOM 1082 C CA . ALA A 1 133 ? 5.546 6.512 -8.012 1.00 83.06 133 ALA A CA 1
ATOM 1083 C C . ALA A 1 133 ? 6.224 7.298 -6.873 1.00 83.06 133 ALA A C 1
ATOM 1085 O O . ALA A 1 133 ? 5.896 7.090 -5.709 1.00 83.06 133 ALA A O 1
ATOM 1086 N N . LEU A 1 134 ? 7.131 8.219 -7.208 1.00 81.81 134 LEU A N 1
ATOM 1087 C CA . LEU A 1 134 ? 7.793 9.129 -6.268 1.00 81.81 134 LEU A CA 1
ATOM 1088 C C . LEU A 1 134 ? 6.966 10.385 -5.934 1.00 81.81 134 LEU A C 1
ATOM 1090 O O . LEU A 1 134 ? 7.417 11.212 -5.145 1.00 81.81 134 LEU A O 1
ATOM 1094 N N . GLY A 1 135 ? 5.791 10.569 -6.546 1.00 81.69 135 GLY A N 1
ATOM 1095 C CA . GLY A 1 135 ? 4.990 11.789 -6.393 1.00 81.69 135 GLY A CA 1
ATOM 1096 C C . GLY A 1 135 ? 5.599 13.025 -7.068 1.00 81.69 135 GLY A C 1
ATOM 1097 O O . GLY A 1 135 ? 5.242 14.154 -6.736 1.00 81.69 135 GLY A O 1
ATOM 1098 N N . LEU A 1 136 ? 6.527 12.836 -8.008 1.00 80.44 136 LEU A N 1
ATOM 1099 C CA . LEU A 1 136 ? 7.145 13.912 -8.776 1.00 80.44 136 LEU A CA 1
ATOM 1100 C C . LEU A 1 136 ? 6.276 14.274 -9.993 1.00 80.44 136 LEU A C 1
ATOM 1102 O O . LEU A 1 136 ? 5.723 13.388 -10.646 1.00 80.44 136 LEU A O 1
ATOM 1106 N N . PRO A 1 137 ? 6.186 15.561 -10.368 1.00 78.25 137 PRO A N 1
ATOM 1107 C CA . PRO A 1 137 ? 5.417 15.978 -11.538 1.00 78.25 137 PRO A CA 1
ATOM 1108 C C . PRO A 1 137 ? 6.048 15.459 -12.842 1.00 78.25 137 PRO A C 1
ATOM 1110 O O . PRO A 1 137 ? 7.257 15.585 -13.040 1.00 78.25 137 PRO A O 1
ATOM 1113 N N . ASN A 1 138 ? 5.244 14.927 -13.768 1.00 80.94 138 ASN A N 1
ATOM 1114 C CA . ASN A 1 138 ? 5.714 14.479 -15.096 1.00 80.94 138 ASN A CA 1
ATOM 1115 C C . ASN A 1 138 ? 5.809 15.610 -16.126 1.00 80.94 138 ASN A C 1
ATOM 1117 O O . ASN A 1 138 ? 6.489 15.479 -17.137 1.00 80.94 138 ASN A O 1
ATOM 1121 N N . THR A 1 139 ? 5.164 16.741 -15.853 1.00 72.69 139 THR A N 1
ATOM 1122 C CA . THR A 1 139 ? 5.198 17.930 -16.702 1.00 72.69 139 THR A CA 1
ATOM 1123 C C . THR A 1 139 ? 5.487 19.141 -15.839 1.00 72.69 139 THR A C 1
ATOM 1125 O O . THR A 1 139 ? 4.705 19.475 -14.947 1.00 72.69 139 THR A O 1
ATOM 1128 N N . VAL A 1 140 ? 6.586 19.832 -16.122 1.00 57.09 140 VAL A N 1
ATOM 1129 C CA . VAL A 1 140 ? 6.748 21.212 -15.676 1.00 57.09 140 VAL A CA 1
ATOM 1130 C C . VAL A 1 140 ? 6.018 22.048 -16.719 1.00 57.09 140 VAL A C 1
ATOM 1132 O O . VAL A 1 140 ? 6.581 22.367 -17.762 1.00 57.09 140 VAL A O 1
ATOM 1135 N N . SER A 1 141 ? 4.732 22.342 -16.503 1.00 49.38 141 SER A N 1
ATOM 1136 C CA . SER A 1 141 ? 4.141 23.459 -17.238 1.00 49.38 141 SER A CA 1
ATOM 1137 C C . SER A 1 141 ? 4.966 24.668 -16.826 1.00 49.38 141 SER A C 1
ATOM 1139 O O . SER A 1 141 ? 5.094 24.922 -15.626 1.00 49.38 141 SER A O 1
ATOM 1141 N N . SER A 1 142 ? 5.564 25.381 -17.778 1.00 50.12 142 SER A N 1
ATOM 1142 C CA . SER A 1 142 ? 6.051 26.734 -17.537 1.00 50.12 142 SER A CA 1
ATOM 1143 C C . SER A 1 142 ? 4.838 27.511 -17.046 1.00 50.12 142 SER A C 1
ATOM 1145 O O . SER A 1 142 ? 3.977 27.908 -17.829 1.00 50.12 142 SER A O 1
ATOM 1147 N N . ALA A 1 143 ? 4.680 27.586 -15.724 1.00 46.09 143 ALA A N 1
ATOM 1148 C CA . ALA A 1 143 ? 3.637 28.364 -15.096 1.00 46.09 143 ALA A CA 1
ATOM 1149 C C . ALA A 1 143 ? 3.721 29.741 -15.732 1.00 46.09 143 ALA A C 1
ATOM 1151 O O . ALA A 1 143 ? 4.817 30.284 -15.778 1.00 46.09 143 ALA A O 1
ATOM 1152 N N . ASN A 1 144 ? 2.600 30.208 -16.282 1.00 50.53 144 ASN A N 1
ATOM 1153 C CA . ASN A 1 144 ? 2.321 31.559 -16.755 1.00 50.53 144 ASN A CA 1
ATOM 1154 C C . ASN A 1 144 ? 3.322 32.589 -16.193 1.00 50.53 144 ASN A C 1
ATOM 1156 O O . ASN A 1 144 ? 3.037 33.271 -15.209 1.00 50.53 144 ASN A O 1
ATOM 1160 N N . ILE A 1 145 ? 4.512 32.704 -16.793 1.00 45.50 145 ILE A N 1
ATOM 1161 C CA . ILE A 1 145 ? 5.400 33.818 -16.506 1.00 45.50 145 ILE A CA 1
ATOM 1162 C C . ILE A 1 145 ? 4.780 34.928 -17.334 1.00 45.50 145 ILE A C 1
ATOM 1164 O O . ILE A 1 145 ? 5.170 35.175 -18.473 1.00 45.50 145 ILE A O 1
ATOM 1168 N N . GLN A 1 146 ? 3.744 35.561 -16.783 1.00 50.44 146 GLN A N 1
ATOM 1169 C CA . GLN A 1 146 ? 3.437 36.924 -17.158 1.00 50.44 146 GLN A CA 1
ATOM 1170 C C . GLN A 1 146 ? 4.659 37.717 -16.713 1.00 50.44 146 GLN A C 1
ATOM 1172 O O . GLN A 1 146 ? 4.711 38.209 -15.593 1.00 50.44 146 GLN A O 1
ATOM 1177 N N . VAL A 1 147 ? 5.692 37.757 -17.559 1.00 52.56 147 VAL A N 1
ATOM 1178 C CA . VAL A 1 147 ? 6.695 38.807 -17.477 1.00 52.56 147 VAL A CA 1
ATOM 1179 C C . VAL A 1 147 ? 5.853 40.063 -17.649 1.00 52.56 147 VAL A C 1
ATOM 1181 O O . VAL A 1 147 ? 5.276 40.229 -18.732 1.00 52.56 147 VAL A O 1
ATOM 1184 N N . PRO A 1 148 ? 5.647 40.887 -16.605 1.00 46.31 148 PRO A N 1
ATOM 1185 C CA . PRO A 1 148 ? 4.949 42.135 -16.815 1.00 46.31 148 PRO A CA 1
ATOM 1186 C C . PRO A 1 148 ? 5.734 42.841 -17.915 1.00 46.31 148 PRO A C 1
ATOM 1188 O O . PRO A 1 148 ? 6.947 43.025 -17.793 1.00 46.31 148 PRO A O 1
ATOM 1191 N N . LYS A 1 149 ? 5.070 43.147 -19.034 1.00 50.47 149 LYS A N 1
ATOM 1192 C CA . LYS A 1 149 ? 5.605 44.061 -20.039 1.00 50.47 149 LYS A CA 1
ATOM 1193 C C . LYS A 1 149 ? 5.741 45.394 -19.315 1.00 50.47 149 LYS A C 1
ATOM 1195 O O . LYS A 1 149 ? 4.817 46.198 -19.291 1.00 50.47 149 LYS A O 1
ATOM 1200 N N . GLN A 1 150 ? 6.853 45.580 -18.621 1.00 52.81 150 GLN A N 1
ATOM 1201 C CA . GLN A 1 150 ? 7.228 46.873 -18.112 1.00 52.81 150 GLN A CA 1
ATOM 1202 C C . GLN A 1 150 ? 7.646 47.636 -19.361 1.00 52.81 150 GLN A C 1
ATOM 1204 O O . GLN A 1 150 ? 8.745 47.446 -19.877 1.00 52.81 150 GLN A O 1
ATOM 1209 N N . GLU A 1 151 ? 6.715 48.404 -19.928 1.00 54.25 151 GLU A N 1
ATOM 1210 C CA . GLU A 1 151 ? 7.064 49.459 -20.870 1.00 54.25 151 GLU A CA 1
ATOM 1211 C C . GLU A 1 151 ? 7.988 50.408 -20.114 1.00 54.25 151 GLU A C 1
ATOM 1213 O O . GLU A 1 151 ? 7.559 51.253 -19.331 1.00 54.25 151 GLU A O 1
ATOM 1218 N N . VAL A 1 152 ? 9.292 50.189 -20.267 1.00 57.88 152 VAL A N 1
ATOM 1219 C CA . VAL A 1 152 ? 10.307 51.090 -19.746 1.00 57.88 152 VAL A CA 1
ATOM 1220 C C . VAL A 1 152 ? 10.267 52.321 -20.641 1.00 57.88 152 VAL A C 1
ATOM 1222 O O . VAL A 1 152 ? 10.936 52.384 -21.670 1.00 57.88 152 VAL A O 1
ATOM 1225 N N . THR A 1 153 ? 9.448 53.303 -20.275 1.00 63.12 153 THR A N 1
ATOM 1226 C CA . THR A 1 153 ? 9.578 54.659 -20.804 1.00 63.12 153 THR A CA 1
ATOM 1227 C C . THR A 1 153 ? 10.867 55.235 -20.240 1.00 63.12 153 THR A C 1
ATOM 1229 O O . THR A 1 153 ? 10.903 55.701 -19.099 1.00 63.12 153 THR A O 1
ATOM 1232 N N . LEU A 1 154 ? 11.953 55.127 -21.006 1.00 66.31 154 LEU A N 1
ATOM 1233 C CA . LEU A 1 154 ? 13.224 55.730 -20.631 1.00 66.31 154 LEU A CA 1
ATOM 1234 C C . LEU A 1 154 ? 13.051 57.259 -20.580 1.00 66.31 154 LEU A C 1
ATOM 1236 O O . LEU A 1 154 ? 12.474 57.831 -21.509 1.00 66.31 154 LEU A O 1
ATOM 1240 N N . PRO A 1 155 ? 13.533 57.932 -19.521 1.00 74.00 155 PRO A N 1
ATOM 1241 C CA . PRO A 1 155 ? 13.568 59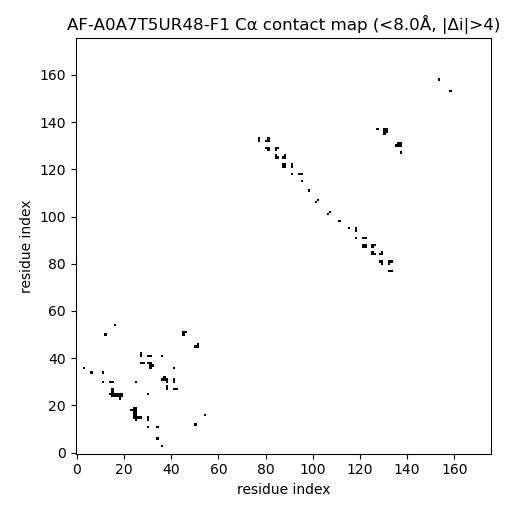.386 -19.476 1.00 74.00 155 PRO A CA 1
ATOM 1242 C C . PRO A 1 155 ? 14.326 59.934 -20.695 1.00 74.00 155 PRO A C 1
ATOM 1244 O O . PRO A 1 155 ? 15.335 59.339 -21.087 1.00 74.00 155 PRO A O 1
ATOM 1247 N N . PRO A 1 156 ? 13.906 61.074 -21.272 1.00 72.75 156 PRO A N 1
ATOM 1248 C CA . PRO A 1 156 ? 14.563 61.662 -22.444 1.00 72.75 156 PRO A CA 1
ATOM 1249 C C . PRO A 1 156 ? 16.074 61.866 -22.262 1.00 72.75 156 PRO A C 1
ATOM 1251 O O . PRO A 1 156 ? 16.842 61.718 -23.205 1.00 72.75 156 PRO A O 1
ATOM 1254 N N . GLU A 1 157 ? 16.500 62.149 -21.032 1.00 75.88 157 GLU A N 1
ATOM 1255 C CA . GLU A 1 157 ? 17.900 62.338 -20.634 1.00 75.88 157 GLU A CA 1
ATOM 1256 C C . GLU A 1 157 ? 18.738 61.064 -20.820 1.00 75.88 157 GLU A C 1
ATOM 1258 O O . GLU A 1 157 ? 19.870 61.116 -21.293 1.00 75.88 157 GLU A O 1
ATOM 1263 N N . LEU A 1 158 ? 18.162 59.903 -20.496 1.00 73.31 158 LEU A N 1
ATOM 1264 C CA . LEU A 1 158 ? 18.812 58.598 -20.618 1.00 73.31 158 LEU A CA 1
ATOM 1265 C C . LEU A 1 158 ? 18.925 58.163 -22.081 1.00 73.31 158 LEU A C 1
ATOM 1267 O O . LEU A 1 158 ? 19.919 57.554 -22.461 1.00 73.31 158 LEU A O 1
ATOM 1271 N N . ILE A 1 159 ? 17.934 58.516 -22.903 1.00 73.69 159 ILE A N 1
ATOM 1272 C CA . ILE A 1 159 ? 17.965 58.279 -24.353 1.00 73.69 159 ILE A CA 1
ATOM 1273 C C . ILE A 1 159 ? 19.089 59.104 -24.992 1.00 73.69 159 ILE A C 1
ATOM 1275 O O . ILE A 1 159 ? 19.889 58.563 -25.748 1.00 73.69 159 ILE A O 1
ATOM 1279 N N . GLN A 1 160 ? 19.211 60.382 -24.619 1.00 79.56 160 GLN A N 1
ATOM 1280 C CA . GLN A 1 160 ? 20.269 61.259 -25.129 1.00 79.56 160 GLN A CA 1
ATOM 1281 C C . GLN A 1 160 ? 21.671 60.785 -24.734 1.00 79.56 160 GLN A C 1
ATOM 1283 O O . GLN A 1 160 ? 22.589 60.852 -25.549 1.00 79.56 160 GLN A O 1
ATOM 1288 N N . GLU A 1 161 ? 21.849 60.289 -23.508 1.00 78.19 161 GLU A N 1
ATOM 1289 C CA . GLU A 1 161 ? 23.144 59.761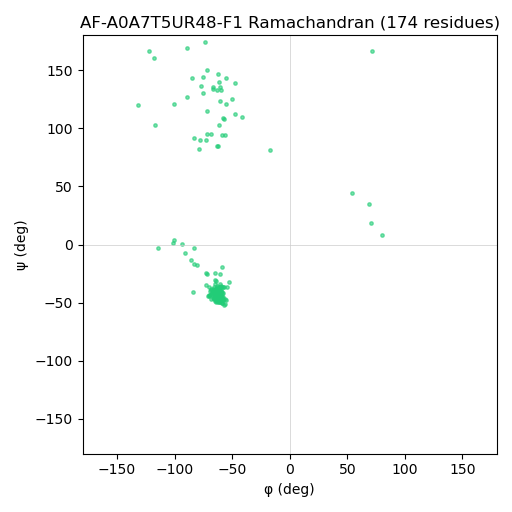 -23.067 1.00 78.19 161 GLU A CA 1
ATOM 1290 C C . GLU A 1 161 ? 23.512 58.468 -23.809 1.00 78.19 161 GLU A C 1
ATOM 1292 O O . GLU A 1 161 ? 24.662 58.285 -24.207 1.00 78.19 161 GLU A O 1
ATOM 1297 N N . ILE A 1 162 ? 22.530 57.598 -24.069 1.00 77.19 162 ILE A N 1
ATOM 1298 C CA . ILE A 1 162 ? 22.723 56.395 -24.884 1.00 77.19 162 ILE A CA 1
ATOM 1299 C C . ILE A 1 162 ? 23.137 56.775 -26.312 1.00 77.19 162 ILE A C 1
ATOM 1301 O O . ILE A 1 162 ? 24.149 56.268 -26.799 1.00 77.19 162 ILE A O 1
ATOM 1305 N N . ASP A 1 163 ? 22.426 57.702 -26.958 1.00 78.75 163 ASP A N 1
ATOM 1306 C CA . ASP A 1 163 ? 22.752 58.160 -28.314 1.00 78.75 163 ASP A CA 1
ATOM 1307 C C . ASP A 1 163 ? 24.156 58.780 -28.379 1.00 78.75 163 ASP A C 1
ATOM 1309 O O . ASP A 1 163 ? 24.936 58.487 -29.288 1.00 78.75 163 ASP A O 1
ATOM 1313 N N . ARG A 1 164 ? 24.540 59.556 -27.359 1.00 79.31 164 ARG A N 1
ATOM 1314 C CA . ARG A 1 164 ? 25.880 60.145 -27.242 1.00 79.31 164 ARG A CA 1
ATOM 1315 C C . ARG A 1 164 ? 26.977 59.087 -27.126 1.00 79.31 164 ARG A C 1
ATOM 1317 O O . ARG A 1 164 ? 28.024 59.213 -27.762 1.00 79.31 164 ARG A O 1
ATOM 1324 N N . LEU A 1 165 ? 26.754 58.040 -26.332 1.00 75.69 165 LEU A N 1
ATOM 1325 C CA . LEU A 1 165 ? 27.691 56.922 -26.181 1.00 75.69 165 LEU A CA 1
ATOM 1326 C C . LEU A 1 165 ? 27.831 56.119 -27.479 1.00 75.69 165 LEU A C 1
ATOM 1328 O O . LEU A 1 165 ? 28.935 55.683 -27.820 1.00 75.69 165 LEU A O 1
ATOM 1332 N N . PHE A 1 166 ? 26.740 55.963 -28.232 1.00 77.19 166 PHE A N 1
ATOM 1333 C CA . PHE A 1 166 ? 26.788 55.360 -29.558 1.00 77.19 166 PHE A CA 1
ATOM 1334 C C . PHE A 1 166 ? 27.544 56.237 -30.556 1.00 77.19 166 PHE A C 1
ATOM 1336 O O . PHE A 1 166 ? 28.375 55.705 -31.287 1.00 77.19 166 PHE A O 1
ATOM 1343 N N . GLU A 1 167 ? 27.363 57.559 -30.563 1.00 76.81 167 GLU A N 1
ATOM 1344 C CA . GLU A 1 167 ? 28.139 58.461 -31.428 1.00 76.81 167 GLU A CA 1
ATOM 1345 C C . GLU A 1 167 ? 29.642 58.443 -31.118 1.00 76.81 167 GLU A C 1
ATOM 1347 O O . GLU A 1 167 ? 30.461 58.436 -32.040 1.00 76.81 167 GLU A O 1
ATOM 1352 N N . ILE A 1 168 ? 30.019 58.395 -29.835 1.00 73.62 168 ILE A N 1
ATOM 1353 C CA . ILE A 1 168 ? 31.424 58.296 -29.407 1.00 73.62 168 ILE A CA 1
ATOM 1354 C C . ILE A 1 168 ? 32.058 57.000 -29.928 1.00 73.62 168 ILE A C 1
ATOM 1356 O O . ILE A 1 168 ? 33.172 57.036 -30.448 1.00 73.62 168 ILE A O 1
ATOM 1360 N N . ASN A 1 169 ? 31.339 55.878 -29.848 1.00 62.03 169 ASN A N 1
ATOM 1361 C CA . ASN A 1 169 ? 31.820 54.576 -30.318 1.00 62.03 169 ASN A CA 1
ATOM 1362 C C . ASN A 1 169 ? 31.692 54.370 -31.836 1.00 62.03 169 ASN A C 1
ATOM 1364 O O . ASN A 1 169 ? 32.341 53.482 -32.385 1.00 62.03 169 ASN A O 1
ATOM 1368 N N . SER A 1 170 ? 30.874 55.174 -32.519 1.00 64.88 170 SER A N 1
ATOM 1369 C CA . SER A 1 170 ? 30.655 55.082 -33.970 1.00 64.88 170 SER A CA 1
ATOM 1370 C C . SER A 1 170 ? 31.606 55.959 -34.782 1.00 64.88 170 SER A C 1
ATOM 1372 O O . SER A 1 170 ? 31.623 55.861 -36.009 1.00 64.88 170 SER A O 1
ATOM 1374 N N . ARG A 1 171 ? 32.418 56.812 -34.141 1.00 58.50 171 ARG A N 1
ATOM 1375 C CA . ARG A 1 171 ? 33.518 57.488 -34.836 1.00 58.50 171 ARG A CA 1
ATOM 1376 C C . ARG A 1 171 ? 34.610 56.453 -35.124 1.00 58.50 171 ARG A C 1
ATOM 1378 O O . ARG A 1 171 ? 35.211 55.953 -34.173 1.00 58.50 171 ARG A O 1
ATOM 1385 N N . PRO A 1 172 ? 34.905 56.119 -36.395 1.00 56.84 172 PRO A N 1
ATOM 1386 C CA . PRO A 1 172 ? 36.065 55.294 -36.687 1.00 56.84 172 PRO A CA 1
ATOM 1387 C C . PRO A 1 172 ? 37.297 56.042 -36.181 1.00 56.84 172 PRO A C 1
ATOM 1389 O O . PRO A 1 172 ? 37.406 57.256 -36.384 1.00 56.84 172 PRO A O 1
ATOM 1392 N N . ALA A 1 173 ? 38.202 55.330 -35.505 1.00 59.53 173 ALA A N 1
ATOM 1393 C CA . ALA A 1 173 ? 39.518 55.856 -35.181 1.00 59.53 173 ALA A CA 1
ATOM 1394 C C . ALA A 1 173 ? 40.090 56.473 -36.463 1.00 59.53 173 ALA A C 1
ATOM 1396 O O . ALA A 1 173 ? 40.309 55.762 -37.447 1.00 59.53 173 ALA A O 1
ATOM 1397 N N . LEU A 1 174 ? 40.233 57.801 -36.485 1.00 50.84 174 LEU A N 1
ATOM 1398 C CA . LEU A 1 174 ? 40.913 58.486 -37.570 1.00 50.84 174 LEU A CA 1
ATOM 1399 C C . LEU A 1 174 ? 42.342 57.959 -37.551 1.00 50.84 174 LEU A C 1
ATOM 1401 O O . LEU A 1 174 ? 43.133 58.299 -36.676 1.00 50.84 174 LEU A O 1
ATOM 1405 N N . VAL A 1 175 ? 42.615 57.060 -38.491 1.00 53.00 175 VAL A N 1
ATOM 1406 C CA . VAL A 1 175 ? 43.956 56.662 -38.882 1.00 53.00 175 VAL A CA 1
ATOM 1407 C C . VAL A 1 175 ? 44.671 57.938 -39.308 1.00 53.00 175 VAL A C 1
ATOM 1409 O O . VAL A 1 175 ? 44.308 58.529 -40.325 1.00 53.00 175 VAL A O 1
ATOM 1412 N N . ASN A 1 176 ? 45.605 58.386 -38.471 1.00 42.94 176 ASN A N 1
ATOM 1413 C CA . ASN A 1 176 ? 46.959 58.816 -38.828 1.00 42.94 176 ASN A CA 1
ATOM 1414 C C . ASN A 1 176 ? 47.790 58.967 -37.553 1.00 42.94 176 ASN A C 1
ATOM 1416 O O . ASN A 1 176 ? 47.455 59.848 -36.732 1.00 42.94 176 ASN A O 1
#